Protein AF-A0A8D2CZ73-F1 (afdb_monomer)

Foldseek 3Di:
DDDDDDDDDDDDPDDDDPDPPPPPDCPDPPDDDDDPDDPVVVVVVVVQPPLNVQQVVVPHHDRCQPDPVNDDCVQDPDVPHSHHD

Structure (mmCIF, N/CA/C/O backbone):
data_AF-A0A8D2CZ73-F1
#
_entry.id   AF-A0A8D2CZ73-F1
#
loop_
_atom_site.group_PDB
_atom_site.id
_atom_site.type_symbol
_atom_site.label_atom_id
_atom_site.label_alt_id
_atom_site.label_comp_id
_atom_site.label_asym_id
_atom_site.label_entity_id
_atom_site.label_seq_id
_atom_site.pdbx_PDB_ins_code
_atom_site.Cartn_x
_atom_site.Cartn_y
_atom_site.Cartn_z
_atom_site.occupancy
_atom_site.B_iso_or_equiv
_atom_site.auth_seq_id
_atom_site.auth_comp_id
_atom_site.auth_asym_id
_atom_site.auth_atom_id
_atom_site.pdbx_PDB_model_num
ATOM 1 N N . MET A 1 1 ? -14.237 39.522 17.950 1.00 38.69 1 MET A N 1
ATOM 2 C CA . MET A 1 1 ? -12.902 40.021 17.551 1.00 38.69 1 MET A CA 1
ATOM 3 C C . MET A 1 1 ? -12.242 38.974 16.664 1.00 38.69 1 MET A C 1
ATOM 5 O O . MET A 1 1 ? -12.516 37.798 16.851 1.00 38.69 1 MET A O 1
ATOM 9 N 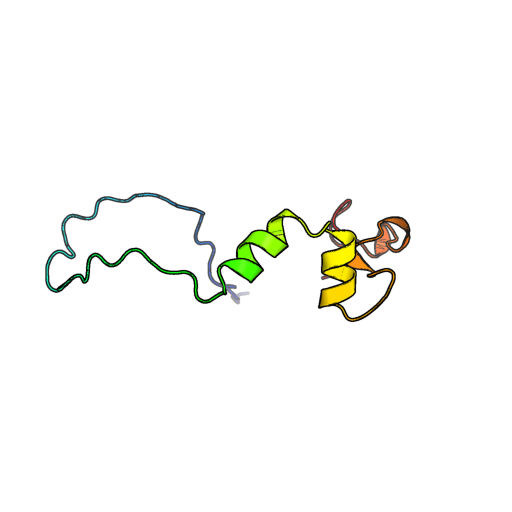N . ALA A 1 2 ? -11.525 39.423 15.635 1.00 44.41 2 ALA A N 1
ATOM 10 C CA . ALA A 1 2 ? -11.163 38.682 14.426 1.00 44.41 2 ALA A CA 1
ATOM 11 C C . ALA A 1 2 ? -9.874 37.837 14.515 1.00 44.41 2 ALA A C 1
ATOM 13 O O . ALA A 1 2 ? -9.082 38.030 15.431 1.00 44.41 2 ALA A O 1
ATOM 14 N N . ALA A 1 3 ? -9.702 37.008 13.468 1.00 42.53 3 ALA A N 1
ATOM 15 C CA . ALA A 1 3 ? -8.515 36.339 12.892 1.00 42.53 3 ALA A CA 1
ATOM 16 C C . ALA A 1 3 ? -8.759 34.814 12.816 1.00 42.53 3 ALA A C 1
ATOM 18 O O . ALA A 1 3 ? -8.900 34.162 13.836 1.00 42.53 3 ALA A O 1
ATOM 19 N N . GLY A 1 4 ? -8.930 34.156 11.667 1.00 46.41 4 GLY A N 1
ATOM 20 C CA . GLY A 1 4 ? -8.317 34.391 10.365 1.00 46.41 4 GLY A CA 1
ATOM 21 C C . GLY A 1 4 ? -7.159 33.413 10.170 1.00 46.41 4 GLY A C 1
ATOM 22 O O . GLY A 1 4 ? -6.012 33.826 10.256 1.00 46.41 4 GLY A O 1
ATOM 23 N N . VAL A 1 5 ? -7.452 32.132 9.911 1.00 44.25 5 VAL A N 1
ATOM 24 C CA . VAL A 1 5 ? -6.472 31.182 9.359 1.00 44.25 5 VAL A CA 1
ATOM 25 C C . VAL A 1 5 ? -7.189 30.304 8.331 1.00 44.25 5 VAL A C 1
ATOM 27 O O . VAL A 1 5 ? -8.009 29.462 8.684 1.00 44.25 5 VAL A O 1
ATOM 30 N N . LEU A 1 6 ? -6.925 30.548 7.046 1.00 48.06 6 LEU A N 1
ATOM 31 C CA . LEU A 1 6 ? -7.269 29.637 5.952 1.00 48.06 6 LEU A CA 1
ATOM 32 C C . LEU A 1 6 ? -6.209 28.526 5.895 1.00 48.06 6 LEU A C 1
ATOM 34 O O . LEU A 1 6 ? -5.042 28.847 5.664 1.00 48.06 6 LEU A O 1
ATOM 38 N N . PRO A 1 7 ? -6.579 27.238 5.942 1.00 44.12 7 PRO A N 1
ATOM 39 C CA . PRO A 1 7 ? -5.811 26.201 5.282 1.00 44.12 7 PRO A CA 1
ATOM 40 C C . PRO A 1 7 ? -6.315 26.087 3.845 1.00 44.12 7 PRO A C 1
ATOM 42 O O . PRO A 1 7 ? -7.503 25.906 3.570 1.00 44.12 7 PRO A O 1
ATOM 45 N N . GLN A 1 8 ? -5.373 26.273 2.932 1.00 44.38 8 GLN A N 1
ATOM 46 C CA . GLN A 1 8 ? -5.557 26.264 1.497 1.00 44.38 8 GLN A CA 1
ATOM 47 C C . GLN A 1 8 ? -6.065 24.915 0.976 1.00 44.38 8 GLN A C 1
ATOM 49 O O . GLN A 1 8 ? -5.752 23.851 1.503 1.00 44.38 8 GLN A O 1
ATOM 54 N N . ASN A 1 9 ? -6.710 25.013 -0.185 1.00 45.09 9 ASN A N 1
ATOM 55 C CA . ASN A 1 9 ? -6.721 23.986 -1.219 1.00 45.09 9 ASN A CA 1
ATOM 56 C C . ASN A 1 9 ? -7.732 22.839 -1.055 1.00 45.09 9 ASN A C 1
ATOM 58 O O . ASN A 1 9 ? -7.388 21.661 -1.018 1.00 45.09 9 ASN A O 1
ATOM 62 N N . LYS A 1 10 ? -9.023 23.189 -1.092 1.00 46.28 10 LYS A N 1
ATOM 63 C CA . LYS A 1 10 ? -10.016 22.317 -1.730 1.00 46.28 10 LYS A CA 1
ATOM 64 C C . LYS A 1 10 ? -9.977 22.572 -3.236 1.00 4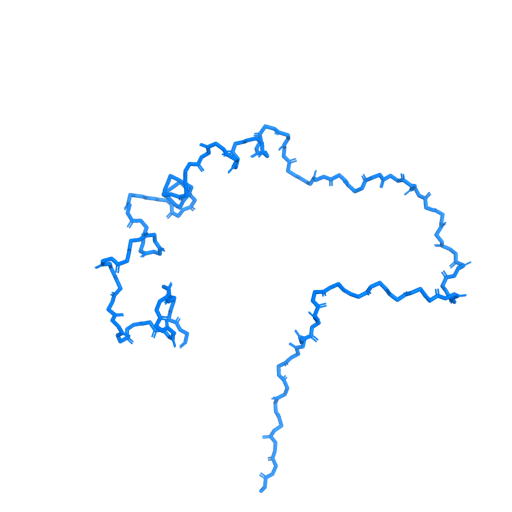6.28 10 LYS A C 1
ATOM 66 O O . LYS A 1 10 ? -10.649 23.487 -3.707 1.00 46.28 10 LYS A O 1
ATOM 71 N N . GLN A 1 11 ? -9.238 21.763 -3.990 1.00 34.66 11 GLN A N 1
ATOM 72 C CA . GLN A 1 11 ? -9.580 21.551 -5.395 1.00 34.66 11 GLN A CA 1
ATOM 73 C C . GLN A 1 11 ? -10.248 20.181 -5.559 1.00 34.66 11 GLN A C 1
ATOM 75 O O . GLN A 1 11 ? -9.657 19.163 -5.194 1.00 34.66 11 GLN A O 1
ATOM 80 N N . PRO A 1 12 ? -11.503 20.153 -6.045 1.00 47.00 12 PRO A N 1
ATOM 81 C CA . PRO A 1 12 ? -12.257 18.931 -6.235 1.00 47.00 12 PRO A CA 1
ATOM 82 C C . PRO A 1 12 ? -11.736 18.162 -7.450 1.00 47.00 12 PRO A C 1
ATOM 84 O O . PRO A 1 12 ? -11.313 18.730 -8.456 1.00 47.00 12 PRO A O 1
ATOM 87 N N . TYR A 1 13 ? -11.801 16.843 -7.324 1.00 43.97 13 TYR A N 1
ATOM 88 C CA . TYR A 1 13 ? -11.595 15.862 -8.378 1.00 43.97 13 TYR A CA 1
ATOM 89 C C . TYR A 1 13 ? -12.343 16.262 -9.665 1.00 43.97 13 TYR A C 1
ATOM 91 O O . TYR A 1 13 ? -13.568 16.279 -9.700 1.00 43.97 13 TYR A O 1
ATOM 99 N N . SER A 1 14 ? -11.555 16.595 -10.693 1.00 62.47 14 SER A N 1
ATOM 100 C CA . SER A 1 14 ? -11.876 16.652 -12.126 1.00 62.47 14 SER A CA 1
ATOM 101 C C . SER A 1 14 ? -13.187 17.343 -12.536 1.00 62.47 14 SER A C 1
ATOM 103 O O . SER A 1 14 ? -14.254 16.736 -12.567 1.00 62.47 14 SER A O 1
ATOM 105 N N . THR A 1 15 ? -13.086 18.589 -13.007 1.00 48.28 15 THR A N 1
ATOM 106 C CA . THR A 1 15 ? -14.074 19.168 -13.932 1.00 48.28 15 THR A CA 1
ATOM 107 C C . THR A 1 15 ? -13.373 19.602 -15.215 1.00 48.28 15 THR A C 1
ATOM 109 O O . THR A 1 15 ? -12.488 20.456 -15.215 1.00 48.28 15 THR A O 1
ATOM 112 N N . LEU A 1 16 ? -13.751 18.971 -16.328 1.00 62.78 16 LEU A N 1
ATOM 113 C CA . LEU A 1 16 ? -13.337 19.360 -17.672 1.00 62.78 16 LEU A CA 1
ATOM 114 C C . LEU A 1 16 ? -14.011 20.693 -18.021 1.00 62.78 16 LEU A C 1
ATOM 116 O O . LEU A 1 16 ? -15.171 20.719 -18.423 1.00 62.78 16 LEU A O 1
ATOM 120 N N . VAL A 1 17 ? -13.290 21.802 -17.858 1.00 47.59 17 VAL A N 1
ATOM 121 C CA . VAL A 1 17 ? -13.707 23.117 -18.359 1.00 47.59 17 VAL A CA 1
ATOM 122 C C . VAL A 1 17 ? -12.928 23.424 -19.633 1.00 47.59 17 VAL A C 1
ATOM 124 O O . VAL A 1 17 ? -11.735 23.727 -19.612 1.00 47.59 17 VAL A O 1
ATOM 127 N N . THR A 1 18 ? -13.631 23.347 -20.760 1.00 55.84 18 THR A N 1
ATOM 128 C CA . THR A 1 18 ? -13.176 23.786 -22.080 1.00 55.84 18 THR A CA 1
ATOM 129 C C . THR A 1 18 ? -12.952 25.299 -22.063 1.00 55.84 18 THR A C 1
ATOM 131 O O . THR A 1 18 ? -13.887 26.068 -22.267 1.00 55.84 18 THR A O 1
ATOM 134 N N . ASN A 1 19 ? -11.722 25.750 -21.805 1.00 47.28 19 ASN A N 1
ATOM 135 C CA . ASN A 1 19 ? -11.380 27.171 -21.859 1.00 47.28 19 ASN A CA 1
ATOM 136 C C . ASN A 1 19 ? -10.670 27.503 -23.181 1.00 47.28 19 ASN A C 1
ATOM 138 O O . ASN A 1 19 ? -9.549 27.079 -23.439 1.00 47.28 19 ASN A O 1
ATOM 142 N N . ARG A 1 20 ? -11.351 28.256 -24.046 1.00 56.44 20 ARG A N 1
ATOM 143 C CA . ARG A 1 20 ? -10.968 28.588 -25.431 1.00 56.44 20 ARG A CA 1
ATOM 144 C C . ARG A 1 20 ? -9.885 29.685 -25.531 1.00 56.44 20 ARG A C 1
ATOM 146 O O . ARG A 1 20 ? -9.784 30.334 -26.564 1.00 56.44 20 ARG A O 1
ATOM 153 N N . GLY A 1 21 ? -9.102 29.912 -24.470 1.00 46.66 21 GLY A N 1
ATOM 154 C CA . GLY A 1 21 ? -8.273 31.116 -24.290 1.00 46.66 21 GLY A CA 1
ATOM 155 C C . GLY A 1 21 ? -6.820 30.903 -23.848 1.00 46.66 21 GLY A C 1
ATOM 156 O O . GLY A 1 21 ? -6.181 31.869 -23.456 1.00 46.66 21 GLY A O 1
ATOM 157 N N . TYR A 1 22 ? -6.277 29.682 -23.906 1.00 51.66 22 TYR A N 1
ATOM 158 C CA . TYR A 1 22 ? -4.851 29.403 -23.627 1.00 51.66 22 TYR A CA 1
ATOM 159 C C . TYR A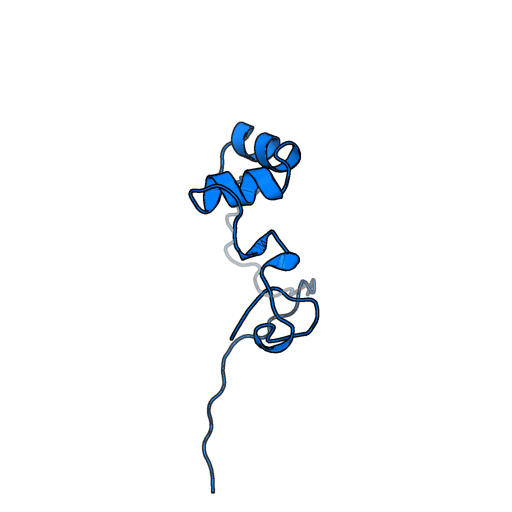 1 22 ? -4.100 28.843 -24.850 1.00 51.66 22 TYR A C 1
ATOM 161 O O . TYR A 1 22 ? -3.060 28.200 -24.730 1.00 51.66 22 TYR A O 1
ATOM 169 N N . ALA A 1 23 ? -4.627 29.062 -26.056 1.00 52.06 23 ALA A N 1
ATOM 170 C CA . ALA A 1 23 ? -4.127 28.468 -27.296 1.00 52.06 23 ALA A CA 1
ATOM 171 C C . ALA A 1 23 ? -2.914 29.203 -27.905 1.00 52.06 23 ALA A C 1
ATOM 173 O O . ALA A 1 23 ? -2.825 29.349 -29.121 1.00 52.06 23 ALA A O 1
ATOM 174 N N . ALA A 1 24 ? -1.966 29.659 -27.088 1.00 53.34 24 ALA A N 1
ATOM 175 C CA . ALA A 1 24 ? -0.698 30.177 -27.585 1.00 53.34 24 ALA A CA 1
ATOM 176 C C . ALA A 1 24 ? 0.445 29.590 -26.752 1.00 53.34 24 ALA A C 1
ATOM 178 O O . ALA A 1 24 ? 0.615 29.934 -25.589 1.00 53.34 24 ALA A O 1
ATOM 179 N N . ASN A 1 25 ? 1.236 28.722 -27.389 1.00 56.91 25 ASN A N 1
ATOM 180 C CA . ASN A 1 25 ? 2.476 28.120 -26.881 1.00 56.91 25 ASN A CA 1
ATOM 181 C C . ASN A 1 25 ? 2.384 26.769 -26.137 1.00 56.91 25 ASN A C 1
ATOM 183 O O . ASN A 1 25 ? 3.118 26.510 -25.192 1.00 56.91 25 ASN A O 1
ATOM 187 N N . MET A 1 26 ? 1.567 25.838 -26.630 1.00 57.53 26 MET A N 1
ATOM 188 C CA . MET A 1 26 ? 1.887 24.412 -26.486 1.00 57.53 26 MET A CA 1
ATOM 189 C C . MET A 1 26 ? 2.542 23.967 -27.791 1.00 57.53 26 MET A C 1
ATOM 191 O O . MET A 1 26 ? 1.862 23.507 -28.707 1.00 57.53 26 MET A O 1
ATOM 195 N N . LYS A 1 27 ? 3.872 24.073 -27.894 1.00 58.12 27 LYS A N 1
ATOM 196 C CA . LYS A 1 27 ? 4.623 23.204 -28.813 1.00 58.12 27 LYS A CA 1
ATOM 197 C C . LYS A 1 27 ? 4.593 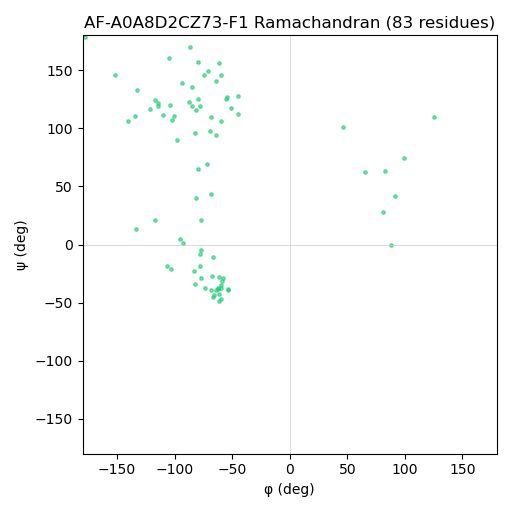21.808 -28.188 1.00 58.12 27 LYS A C 1
ATOM 199 O O . LYS A 1 27 ? 5.549 21.358 -27.569 1.00 58.12 27 LYS A O 1
ATOM 204 N N . GLY A 1 28 ? 3.399 21.221 -28.195 1.00 58.66 28 GLY A N 1
ATOM 205 C CA . GLY A 1 28 ? 3.080 20.011 -27.473 1.00 58.66 28 GLY A CA 1
ATOM 206 C C . GLY A 1 28 ? 3.837 18.873 -28.116 1.00 58.66 28 GLY A C 1
ATOM 207 O O . GLY A 1 28 ? 3.483 18.441 -29.210 1.00 58.66 28 GLY A O 1
ATOM 208 N N . ASN A 1 29 ? 4.844 18.352 -27.420 1.00 64.25 29 ASN A N 1
ATOM 209 C CA . ASN A 1 29 ? 5.091 16.932 -27.558 1.00 64.25 29 ASN A CA 1
ATOM 210 C C . ASN A 1 29 ? 3.786 16.288 -27.086 1.00 64.25 29 ASN A C 1
ATOM 212 O O . ASN A 1 29 ? 3.468 16.325 -25.897 1.00 64.25 29 ASN A O 1
ATOM 216 N N . SER A 1 30 ? 2.986 15.769 -28.016 1.00 67.75 30 SER A N 1
ATOM 217 C CA . SER A 1 30 ? 1.814 14.931 -27.741 1.00 67.75 30 SER A CA 1
ATOM 218 C C . SER A 1 30 ? 2.269 13.578 -27.183 1.00 67.75 30 SER A C 1
ATOM 220 O O . SER A 1 30 ? 1.845 12.513 -27.629 1.00 67.75 30 SER A O 1
ATOM 222 N N . GLU A 1 31 ? 3.232 13.612 -26.272 1.00 73.62 31 GLU A N 1
ATOM 223 C CA . GLU A 1 31 ? 3.850 12.456 -25.683 1.00 73.62 31 GLU A CA 1
ATOM 224 C C . GLU A 1 31 ? 2.966 12.042 -24.521 1.00 73.62 31 GLU A C 1
ATOM 226 O O . GLU A 1 31 ? 2.682 12.810 -23.597 1.00 73.62 31 GLU A O 1
ATOM 231 N N . ARG A 1 32 ? 2.456 10.818 -24.619 1.00 83.31 32 ARG A N 1
ATOM 232 C CA . ARG A 1 32 ? 1.606 10.232 -23.594 1.00 83.31 32 ARG A CA 1
ATOM 233 C C . ARG A 1 32 ? 2.347 10.310 -22.255 1.00 83.31 32 ARG A C 1
ATOM 235 O O . ARG A 1 32 ? 3.468 9.805 -22.196 1.00 83.31 32 ARG A O 1
ATOM 242 N N . PRO A 1 33 ? 1.747 10.877 -21.189 1.00 85.88 33 PRO A N 1
ATOM 243 C CA . PRO A 1 33 ? 2.389 10.934 -19.884 1.00 85.88 33 PRO A CA 1
ATOM 244 C C . PRO A 1 33 ? 2.880 9.541 -19.489 1.00 85.88 33 PRO A C 1
ATOM 246 O O . PRO A 1 33 ? 2.089 8.596 -19.397 1.00 85.88 33 PRO A O 1
ATOM 249 N N . THR A 1 34 ? 4.194 9.391 -19.323 1.00 86.81 34 THR A N 1
ATOM 250 C CA . THR A 1 34 ? 4.796 8.117 -18.940 1.00 86.81 34 THR A CA 1
ATOM 251 C C . THR A 1 34 ? 4.952 8.054 -17.423 1.00 86.81 34 THR A C 1
ATOM 253 O O . THR A 1 34 ? 5.321 9.046 -16.784 1.00 86.81 34 THR A O 1
ATOM 256 N N . PRO A 1 35 ? 4.659 6.897 -16.805 1.00 88.00 35 PRO A N 1
ATOM 257 C CA . PRO A 1 35 ? 4.880 6.731 -15.380 1.00 88.00 35 PRO A CA 1
ATOM 258 C C . PRO A 1 35 ? 6.375 6.825 -15.059 1.00 88.00 35 PRO A C 1
ATOM 260 O O . PRO A 1 35 ? 7.208 6.2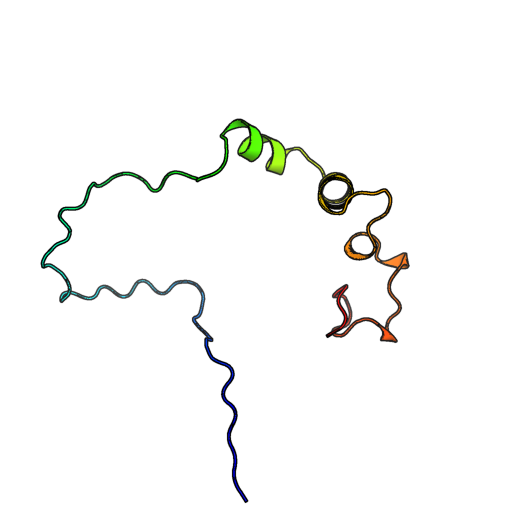80 -15.779 1.00 88.00 35 PRO A O 1
ATOM 263 N N . LYS A 1 36 ? 6.713 7.475 -13.940 1.00 92.06 36 LYS A N 1
ATOM 264 C CA . LYS A 1 36 ? 8.096 7.569 -13.433 1.00 92.06 36 LYS A CA 1
ATOM 265 C C . LYS A 1 36 ? 8.584 6.289 -12.741 1.00 92.06 36 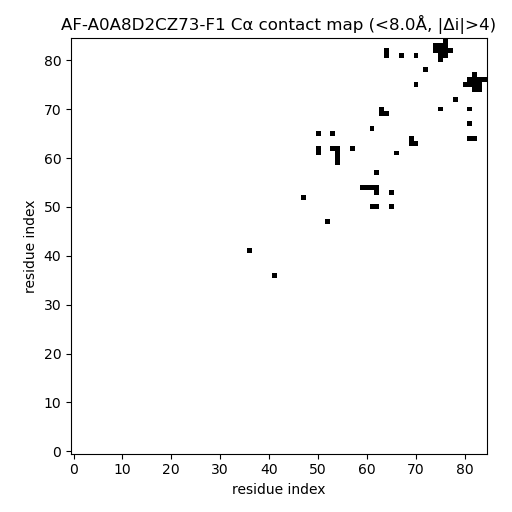LYS A C 1
ATOM 267 O O . LYS A 1 36 ? 9.736 6.209 -12.336 1.00 92.06 36 LYS A O 1
ATOM 272 N N . TYR A 1 37 ? 7.710 5.300 -12.591 1.00 90.12 37 TYR A N 1
ATOM 273 C CA . TYR A 1 37 ? 8.003 4.003 -11.990 1.00 90.12 37 TYR A CA 1
ATOM 274 C C . TYR A 1 37 ? 8.117 2.906 -13.055 1.00 90.12 37 TYR A C 1
ATOM 276 O O . TYR A 1 37 ? 7.628 3.031 -14.179 1.00 90.12 37 TYR A O 1
ATOM 284 N N . THR A 1 38 ? 8.763 1.799 -12.692 1.00 95.50 38 THR A N 1
ATOM 285 C CA . THR A 1 38 ? 9.045 0.698 -13.618 1.00 95.50 38 THR A CA 1
ATOM 286 C C . THR A 1 38 ? 7.779 -0.072 -14.003 1.00 95.50 38 THR A C 1
ATOM 288 O O . THR A 1 38 ? 6.848 -0.221 -13.208 1.00 95.50 38 THR A O 1
ATOM 291 N N . LYS A 1 39 ? 7.758 -0.627 -15.224 1.00 93.94 39 LYS A N 1
ATOM 292 C CA . LYS A 1 39 ? 6.658 -1.490 -15.698 1.00 93.94 39 LYS A CA 1
ATOM 293 C C . LYS A 1 39 ? 6.476 -2.731 -14.823 1.00 93.94 39 LYS A C 1
ATOM 295 O O . LYS A 1 39 ? 5.348 -3.132 -14.559 1.00 93.94 39 LYS A O 1
ATOM 300 N N . VAL A 1 40 ? 7.582 -3.305 -14.350 1.00 95.81 40 VAL A N 1
ATOM 301 C CA . VAL A 1 40 ? 7.566 -4.450 -13.431 1.00 95.81 40 VAL A CA 1
ATOM 302 C C . VAL A 1 40 ? 6.992 -4.043 -12.075 1.00 95.81 40 VAL A C 1
ATOM 304 O O . VAL A 1 40 ? 6.105 -4.724 -11.571 1.00 95.81 40 VAL A O 1
ATOM 307 N N . GLY A 1 41 ? 7.416 -2.900 -11.523 1.00 93.62 41 GLY A N 1
ATOM 308 C CA . GLY A 1 41 ? 6.877 -2.382 -10.264 1.00 93.62 41 GLY A CA 1
ATOM 309 C C . GLY A 1 41 ? 5.375 -2.113 -10.342 1.00 93.62 41 GLY A C 1
ATOM 310 O O . GLY A 1 41 ? 4.651 -2.378 -9.389 1.00 93.62 41 GLY A O 1
ATOM 311 N N . GLU A 1 42 ? 4.888 -1.673 -11.501 1.00 93.25 42 GLU A N 1
ATOM 312 C CA . GLU A 1 42 ? 3.456 -1.481 -11.717 1.00 93.25 42 GLU A CA 1
ATOM 313 C C . GLU A 1 42 ? 2.669 -2.788 -11.694 1.00 93.25 42 GLU A C 1
ATOM 315 O O . GLU A 1 42 ? 1.633 -2.882 -11.040 1.00 93.25 42 GLU A O 1
ATOM 320 N N . ARG A 1 43 ? 3.176 -3.838 -12.345 1.00 94.69 43 ARG A N 1
ATOM 321 C CA . ARG A 1 43 ? 2.557 -5.167 -12.254 1.00 94.69 43 ARG A CA 1
ATOM 322 C C . ARG A 1 43 ? 2.584 -5.704 -10.831 1.00 94.69 43 ARG A C 1
ATOM 324 O O . ARG A 1 43 ? 1.602 -6.292 -10.390 1.00 94.69 43 ARG A O 1
ATOM 331 N N . LEU A 1 44 ? 3.664 -5.437 -10.105 1.00 93.62 44 LEU A N 1
ATOM 332 C CA . LEU A 1 44 ? 3.842 -5.910 -8.743 1.00 93.62 44 LEU A CA 1
ATOM 333 C C . LEU A 1 44 ? 2.778 -5.347 -7.781 1.00 93.62 44 LEU A C 1
ATOM 335 O O . LEU A 1 44 ? 2.243 -6.090 -6.964 1.00 93.62 44 LEU A O 1
ATOM 339 N N . ARG A 1 45 ? 2.386 -4.076 -7.932 1.00 90.75 45 ARG A N 1
ATOM 340 C CA . ARG A 1 45 ? 1.322 -3.451 -7.116 1.00 90.75 45 ARG A CA 1
ATOM 341 C C . ARG A 1 45 ? -0.028 -4.160 -7.200 1.00 90.75 45 ARG A C 1
ATOM 343 O O . ARG A 1 45 ? -0.795 -4.098 -6.251 1.00 90.75 45 ARG A O 1
ATOM 350 N N . HIS A 1 46 ? -0.312 -4.814 -8.322 1.00 91.94 46 HIS A N 1
ATOM 351 C CA . HIS A 1 46 ? -1.581 -5.508 -8.533 1.00 91.94 46 HIS A CA 1
ATOM 352 C C . HIS A 1 46 ? -1.595 -6.917 -7.932 1.00 91.94 46 HIS A C 1
ATOM 354 O O . HIS A 1 46 ? -2.667 -7.462 -7.693 1.00 91.94 46 HIS A O 1
ATOM 360 N N . VAL A 1 47 ? -0.421 -7.520 -7.722 1.00 94.56 47 VAL A N 1
ATOM 361 C CA . VAL A 1 47 ? -0.298 -8.910 -7.254 1.00 94.56 47 VAL A CA 1
ATOM 362 C C . VAL A 1 47 ? 0.152 -9.014 -5.801 1.00 94.56 47 VAL A C 1
ATOM 364 O O . VAL A 1 47 ? -0.044 -10.062 -5.197 1.00 94.56 47 VAL A O 1
ATOM 367 N N . ILE A 1 48 ? 0.744 -7.959 -5.226 1.00 91.38 48 ILE A N 1
ATOM 368 C CA . ILE A 1 48 ? 1.096 -7.929 -3.805 1.00 91.38 48 ILE A CA 1
ATOM 369 C C . ILE A 1 48 ? -0.170 -7.652 -2.980 1.00 91.38 48 ILE A C 1
ATOM 371 O O . ILE A 1 48 ? -0.749 -6.571 -3.103 1.00 91.38 48 ILE A O 1
ATOM 375 N N . PRO A 1 49 ? -0.578 -8.572 -2.087 1.00 90.19 49 PRO A N 1
ATOM 376 C CA . PRO A 1 49 ? -1.668 -8.322 -1.150 1.00 90.19 49 PRO A CA 1
ATOM 377 C C . PRO A 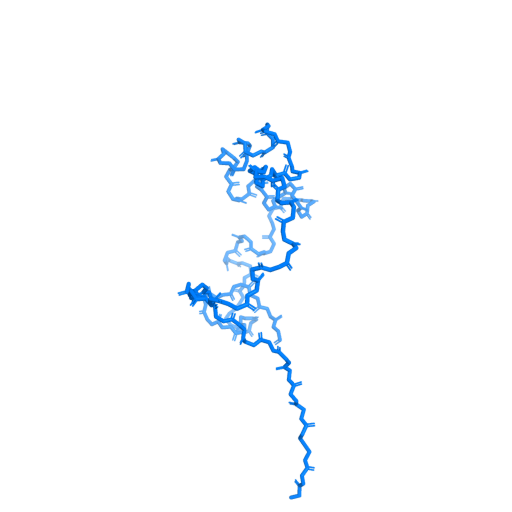1 49 ? -1.371 -7.125 -0.239 1.00 90.19 49 PRO A C 1
ATOM 379 O O . PRO A 1 49 ? -0.232 -6.931 0.184 1.00 90.19 49 PRO A O 1
ATOM 382 N N . GLY A 1 50 ? -2.400 -6.361 0.140 1.00 85.50 50 GLY A N 1
ATOM 383 C CA . GLY A 1 50 ? -2.234 -5.132 0.932 1.00 85.50 50 GLY A CA 1
ATOM 384 C C . GLY A 1 50 ? -1.430 -5.311 2.229 1.00 85.50 50 GLY A C 1
ATOM 385 O O . GLY A 1 50 ? -0.579 -4.480 2.543 1.00 85.50 50 GLY A O 1
ATOM 386 N N . HIS A 1 51 ? -1.619 -6.430 2.933 1.00 82.56 51 HIS A N 1
ATOM 387 C CA . HIS A 1 51 ? -0.867 -6.746 4.152 1.00 82.56 51 HIS A CA 1
ATOM 388 C C . HIS A 1 51 ? 0.633 -6.944 3.912 1.00 82.56 51 HIS A C 1
ATOM 390 O O . HIS A 1 51 ? 1.480 -6.464 4.670 1.00 82.56 51 HIS A O 1
ATOM 396 N N . MET A 1 52 ? 0.978 -7.593 2.799 1.00 87.94 52 MET A N 1
ATOM 397 C CA . MET A 1 52 ? 2.363 -7.769 2.372 1.00 87.94 52 MET A CA 1
ATOM 398 C C . MET A 1 52 ? 2.963 -6.428 1.950 1.00 87.94 52 MET A C 1
ATOM 400 O O . MET A 1 52 ? 4.099 -6.132 2.309 1.00 87.94 52 MET A O 1
ATOM 404 N N . ALA A 1 53 ? 2.189 -5.582 1.263 1.00 89.31 53 ALA A N 1
ATOM 405 C CA . ALA A 1 53 ? 2.630 -4.246 0.874 1.00 89.31 53 ALA A CA 1
ATOM 406 C C . ALA A 1 53 ? 2.950 -3.362 2.095 1.00 89.31 53 ALA A C 1
ATOM 408 O O . ALA A 1 53 ? 4.039 -2.793 2.139 1.00 89.31 53 ALA A O 1
ATOM 409 N N . CYS A 1 54 ? 2.064 -3.289 3.103 1.00 85.62 54 CYS A N 1
ATOM 410 C CA . CYS A 1 54 ? 2.327 -2.546 4.354 1.00 85.62 54 CYS A CA 1
ATOM 411 C C . CYS A 1 54 ? 3.559 -3.112 5.055 1.00 85.62 54 CYS A C 1
ATOM 413 O O . CYS A 1 54 ? 4.453 -2.365 5.432 1.00 85.62 54 CYS A O 1
ATOM 415 N N . SER A 1 55 ? 3.649 -4.439 5.173 1.00 84.69 55 SER A N 1
ATOM 416 C CA . SER A 1 55 ? 4.763 -5.092 5.863 1.00 84.69 55 SER A CA 1
ATOM 417 C C . SER A 1 55 ? 6.117 -4.796 5.204 1.00 84.69 55 SER A C 1
ATOM 419 O O . SER A 1 55 ? 7.098 -4.496 5.886 1.00 84.69 55 SER A O 1
ATOM 421 N N . MET A 1 56 ? 6.169 -4.823 3.870 1.00 85.62 56 MET A N 1
ATOM 422 C CA . MET A 1 56 ? 7.384 -4.530 3.107 1.00 85.62 56 MET A CA 1
ATOM 423 C C . MET A 1 56 ? 7.731 -3.037 3.092 1.00 85.62 56 MET A C 1
ATOM 425 O O . MET A 1 56 ? 8.908 -2.693 3.146 1.00 85.62 56 MET A O 1
ATOM 429 N N . ALA A 1 57 ? 6.736 -2.148 3.021 1.00 86.25 57 ALA A N 1
ATOM 430 C CA . ALA A 1 57 ? 6.956 -0.703 2.939 1.00 86.25 57 ALA A CA 1
ATOM 431 C C . ALA A 1 57 ? 7.213 -0.047 4.306 1.00 86.25 57 ALA A C 1
ATOM 433 O O . ALA A 1 57 ? 7.986 0.902 4.396 1.00 86.25 57 ALA A O 1
ATOM 434 N N . CYS A 1 58 ? 6.586 -0.551 5.370 1.00 83.56 58 CYS A N 1
ATOM 435 C CA . CYS A 1 58 ? 6.729 -0.044 6.736 1.00 83.56 58 CYS A CA 1
ATOM 436 C C . CYS A 1 58 ? 7.819 -0.769 7.543 1.00 83.56 58 CYS A C 1
ATOM 438 O O . CYS A 1 58 ? 8.028 -0.437 8.708 1.00 83.56 58 CYS A O 1
ATOM 440 N N . GLY A 1 59 ? 8.521 -1.736 6.940 1.00 72.12 59 GLY A N 1
ATOM 441 C CA . GLY A 1 59 ? 9.737 -2.327 7.502 1.00 72.12 59 GLY A CA 1
ATOM 442 C C . GLY A 1 59 ? 9.528 -3.402 8.573 1.00 72.12 59 GLY A C 1
ATOM 443 O O . GLY A 1 59 ? 10.395 -3.570 9.428 1.00 72.12 59 GLY A O 1
ATOM 444 N N . GLY A 1 60 ? 8.419 -4.149 8.570 1.00 72.69 60 GLY A N 1
ATOM 445 C CA . GLY A 1 60 ? 8.214 -5.180 9.592 1.00 72.69 60 GLY A CA 1
ATOM 446 C C . GLY A 1 60 ? 6.941 -6.011 9.469 1.00 72.69 60 GLY A C 1
ATOM 447 O O . GLY A 1 60 ? 6.120 -5.809 8.583 1.00 72.69 60 GLY A O 1
ATOM 448 N N . LYS A 1 61 ? 6.777 -6.969 10.389 1.00 71.00 61 LYS A N 1
ATOM 449 C CA . LYS A 1 61 ? 5.582 -7.820 10.500 1.00 71.00 61 LYS A CA 1
ATOM 450 C C . LYS A 1 61 ? 4.512 -7.107 11.338 1.00 71.00 61 LYS A C 1
ATOM 452 O O . LYS A 1 61 ? 4.825 -6.596 12.410 1.00 71.00 61 LYS A O 1
ATOM 457 N N . ALA A 1 62 ? 3.258 -7.146 10.883 1.00 73.25 62 ALA A N 1
ATOM 458 C CA . ALA A 1 62 ? 2.079 -6.623 11.588 1.00 73.25 62 ALA A CA 1
ATOM 459 C C . ALA A 1 62 ? 2.065 -5.091 11.794 1.00 73.25 62 ALA A C 1
ATOM 461 O O . ALA A 1 62 ? 2.029 -4.580 12.917 1.00 73.25 62 ALA A O 1
ATOM 462 N N . CYS A 1 63 ? 2.049 -4.377 10.668 1.00 82.75 63 CYS A N 1
ATOM 463 C CA . CYS A 1 63 ? 1.829 -2.934 10.540 1.00 82.75 63 CYS A CA 1
ATOM 464 C C . CYS A 1 63 ? 0.634 -2.466 11.414 1.00 82.75 63 CYS A C 1
ATOM 466 O O . CYS A 1 63 ? -0.460 -3.020 11.292 1.00 82.75 63 CYS A O 1
ATOM 468 N N . LYS A 1 64 ? 0.794 -1.438 12.276 1.00 81.31 64 LYS A N 1
ATOM 469 C CA . LYS A 1 64 ? -0.317 -0.904 13.116 1.00 81.31 64 LYS A CA 1
ATOM 470 C C . LYS A 1 64 ? -1.540 -0.540 12.265 1.00 81.31 64 LYS A C 1
ATOM 472 O O . LYS A 1 64 ? -2.666 -0.794 12.670 1.00 81.31 64 LYS A O 1
ATOM 477 N N . TYR A 1 65 ? -1.309 0.031 11.085 1.00 81.75 65 TYR A N 1
ATOM 478 C CA . TYR A 1 65 ? -2.346 0.533 10.176 1.00 81.75 65 TYR A CA 1
ATOM 479 C C . TYR A 1 65 ? -3.074 -0.548 9.372 1.00 81.75 65 TYR A C 1
ATOM 481 O O . TYR A 1 65 ? -4.049 -0.256 8.691 1.00 81.75 65 TYR A O 1
ATOM 489 N N . GLU A 1 66 ? -2.605 -1.789 9.433 1.00 81.44 66 GLU A N 1
ATOM 490 C CA . GLU A 1 66 ? -3.161 -2.898 8.658 1.00 81.44 66 GLU A CA 1
ATOM 491 C C . GLU A 1 66 ? -4.049 -3.814 9.513 1.00 81.44 66 GLU A C 1
ATOM 493 O O . GLU A 1 66 ? -4.905 -4.515 8.983 1.00 81.44 66 GLU A O 1
ATOM 498 N N . ASN A 1 67 ? -3.884 -3.787 10.841 1.00 81.56 67 ASN A N 1
ATOM 499 C CA . ASN A 1 67 ? -4.631 -4.644 11.754 1.00 81.56 67 ASN A CA 1
ATOM 500 C C . ASN A 1 67 ? -5.650 -3.840 12.589 1.00 81.56 67 ASN A C 1
ATOM 502 O O . ASN A 1 67 ? -5.240 -3.116 13.502 1.00 81.56 67 ASN A O 1
ATOM 506 N N . PRO A 1 68 ? -6.965 -4.029 12.367 1.00 80.94 68 PRO A N 1
ATOM 507 C CA . PRO A 1 68 ? -8.019 -3.364 13.135 1.00 80.94 68 PRO A CA 1
ATOM 508 C C . PRO A 1 68 ? -7.951 -3.666 14.636 1.00 80.94 68 PRO A C 1
ATOM 510 O O . PRO A 1 68 ? -8.270 -2.811 15.452 1.00 80.94 68 PRO A O 1
ATOM 513 N N . ALA A 1 69 ? -7.474 -4.856 15.020 1.00 83.75 69 ALA A N 1
ATOM 514 C CA . ALA A 1 69 ? -7.356 -5.261 16.421 1.00 83.75 69 ALA A CA 1
ATOM 515 C C . ALA A 1 69 ? -6.312 -4.446 17.208 1.00 83.75 69 ALA A C 1
ATOM 517 O O . ALA A 1 69 ? -6.233 -4.564 18.426 1.00 83.75 69 ALA A O 1
ATOM 518 N N . ARG A 1 70 ? -5.488 -3.637 16.525 1.00 83.44 70 ARG A N 1
ATOM 519 C CA . ARG A 1 70 ? -4.484 -2.757 17.144 1.00 83.44 70 ARG A CA 1
ATOM 520 C C . ARG A 1 70 ? -4.975 -1.324 17.351 1.00 83.44 70 ARG A C 1
ATOM 522 O O . ARG A 1 70 ? -4.173 -0.481 17.747 1.00 83.44 70 ARG A O 1
ATOM 529 N N . TRP A 1 71 ? -6.246 -1.051 17.060 1.00 87.50 71 TRP A N 1
ATOM 530 C CA . TRP A 1 71 ? -6.869 0.256 17.234 1.00 87.50 71 TRP A CA 1
ATOM 531 C C . TRP A 1 71 ? -7.986 0.181 18.259 1.00 87.50 71 TRP A C 1
ATOM 533 O O . TRP A 1 71 ? -8.941 -0.575 18.095 1.00 87.50 71 TRP A O 1
ATOM 543 N N . SER A 1 72 ? -7.897 1.015 19.289 1.00 87.50 72 SER A N 1
ATOM 544 C CA . SER A 1 72 ? -9.036 1.288 20.163 1.00 87.50 72 SER A CA 1
ATOM 545 C C . SER A 1 72 ? -9.986 2.309 19.522 1.00 87.50 72 SER A C 1
ATOM 547 O O . SER A 1 72 ? -9.581 3.092 18.661 1.00 87.50 72 SER A O 1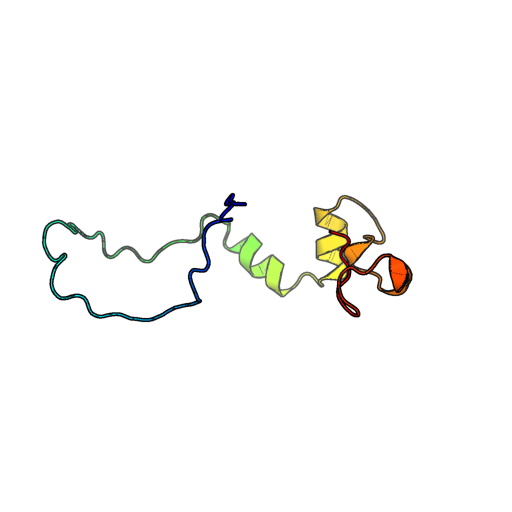
ATOM 549 N N . GLU A 1 73 ? -11.262 2.326 19.927 1.00 84.88 73 GLU A N 1
ATOM 550 C CA . GLU A 1 73 ? -12.219 3.333 19.429 1.00 84.88 73 GLU A CA 1
ATOM 551 C C . GLU A 1 73 ? -11.806 4.764 19.798 1.00 84.88 73 GLU A C 1
ATOM 553 O O . GLU A 1 73 ? -12.137 5.701 19.080 1.00 84.88 73 GLU A O 1
ATOM 558 N N . GLN A 1 74 ? -11.083 4.934 20.906 1.00 85.94 74 GLN A N 1
ATOM 559 C CA . GLN A 1 74 ? -10.630 6.229 21.410 1.00 85.94 74 GLN A CA 1
ATOM 560 C C . GLN A 1 74 ? -9.431 6.775 20.624 1.00 85.94 74 GLN A C 1
ATOM 562 O O . GLN A 1 74 ? -9.261 7.986 20.531 1.00 85.94 74 GLN A O 1
ATOM 567 N N . GLU A 1 75 ? -8.600 5.895 20.058 1.00 85.75 75 GLU A N 1
ATOM 568 C CA . GLU A 1 75 ? -7.469 6.281 19.203 1.00 85.75 75 GLU A CA 1
ATOM 569 C C . GLU A 1 75 ? -7.895 6.659 17.778 1.00 85.75 75 GLU A C 1
ATOM 571 O O . GLU A 1 75 ? -7.120 7.282 17.051 1.00 85.75 75 GLU A O 1
ATOM 576 N N . GLN A 1 76 ? -9.094 6.257 17.353 1.00 88.56 76 GLN A N 1
ATOM 577 C CA . GLN A 1 76 ? -9.598 6.530 16.012 1.00 88.56 76 GLN A CA 1
ATOM 578 C C . GLN A 1 76 ? -10.167 7.945 15.941 1.00 88.56 76 GLN A C 1
ATOM 580 O O . GLN A 1 76 ? -11.192 8.251 16.548 1.00 88.56 76 GLN A O 1
ATOM 585 N N . ALA A 1 77 ? -9.546 8.799 15.132 1.00 86.56 77 ALA A N 1
ATOM 586 C CA . ALA A 1 77 ? -10.036 10.155 14.925 1.00 86.56 77 ALA A CA 1
ATOM 587 C C . ALA A 1 77 ? -11.388 10.189 14.180 1.00 86.56 77 ALA A C 1
ATOM 589 O O . ALA A 1 77 ? -12.196 11.093 14.387 1.00 86.56 77 ALA A O 1
ATOM 590 N N . ILE A 1 78 ? -11.670 9.165 13.363 1.00 87.19 78 IL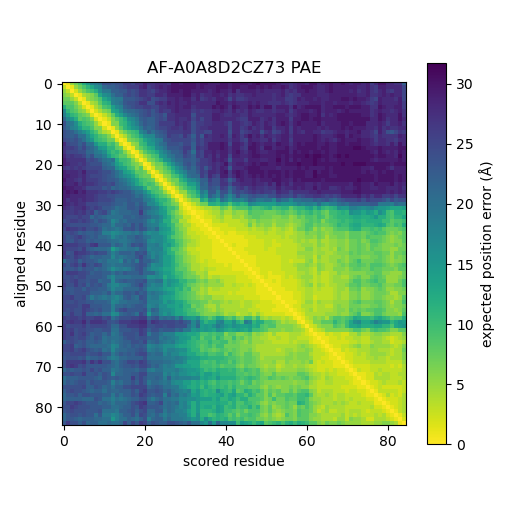E A N 1
ATOM 591 C CA . ILE A 1 78 ? -13.005 8.836 12.843 1.00 87.19 78 ILE A CA 1
ATOM 592 C C . ILE A 1 78 ? -13.232 7.339 13.028 1.00 87.19 78 ILE A C 1
ATOM 594 O O . ILE A 1 78 ? -12.381 6.537 12.645 1.00 87.19 78 ILE A O 1
ATOM 598 N N . LYS A 1 79 ? -14.403 6.953 13.551 1.00 84.25 79 LYS A N 1
ATOM 599 C CA . LYS A 1 79 ? -14.777 5.540 13.703 1.00 84.25 79 LYS A CA 1
ATOM 600 C C . LYS A 1 79 ? -14.696 4.803 12.361 1.00 84.25 79 LYS A C 1
ATOM 602 O O . LYS A 1 79 ? -15.324 5.210 11.387 1.00 84.25 79 LYS A O 1
ATOM 607 N N . GLY A 1 80 ? -13.937 3.711 12.330 1.00 82.25 80 GLY A N 1
ATOM 608 C CA . GLY A 1 80 ? -13.674 2.912 11.131 1.00 82.25 80 GLY A CA 1
ATOM 609 C C . GLY A 1 80 ? -12.471 3.376 10.304 1.00 82.25 80 GLY A C 1
ATOM 610 O O . GLY A 1 80 ? -12.160 2.744 9.297 1.00 82.25 80 GLY A O 1
ATOM 611 N N . VAL A 1 81 ? -11.774 4.440 10.718 1.00 84.19 81 VAL A N 1
ATOM 612 C CA . VAL A 1 81 ? -10.537 4.914 10.086 1.00 84.19 81 VAL A CA 1
ATOM 613 C C . VAL A 1 81 ? -9.376 4.754 11.064 1.00 84.19 81 VAL A C 1
ATOM 615 O O . VAL A 1 81 ? -9.372 5.307 12.161 1.00 84.19 81 VAL A O 1
ATOM 618 N N . TYR A 1 82 ? -8.361 3.999 10.651 1.00 86.31 82 TYR A N 1
ATOM 619 C CA . TYR A 1 82 ? -7.174 3.685 11.448 1.00 86.31 82 TYR A CA 1
ATOM 620 C C . TYR A 1 82 ? -6.166 4.847 11.439 1.00 86.31 82 TYR A C 1
ATOM 622 O O . TYR A 1 82 ? -5.080 4.734 10.874 1.00 86.31 82 TYR A O 1
ATOM 630 N N . SER A 1 83 ? -6.529 5.996 12.012 1.00 80.31 83 SER A N 1
ATOM 631 C CA . SER A 1 83 ? -5.649 7.169 12.122 1.00 80.31 83 SER A CA 1
ATOM 632 C C . SER A 1 83 ? -5.985 8.040 13.333 1.00 80.31 83 SER A C 1
ATOM 634 O O . SER A 1 83 ? -7.158 8.213 13.652 1.00 80.31 83 SER A O 1
ATOM 636 N N . SER A 1 84 ? -4.962 8.647 13.939 1.00 81.81 84 SER A N 1
ATOM 637 C CA . SER A 1 84 ? -5.057 9.638 15.019 1.00 81.81 84 SER A CA 1
ATOM 638 C C . SER A 1 84 ? -4.531 10.987 14.506 1.00 81.81 84 SER A C 1
ATOM 640 O O . SER A 1 84 ? -3.365 11.040 14.107 1.00 81.81 84 SER A O 1
ATOM 642 N N . TRP A 1 85 ? -5.345 12.046 14.478 1.00 81.25 85 TRP A N 1
ATOM 643 C CA . TRP A 1 85 ? -4.917 13.412 14.130 1.00 81.25 85 TRP A CA 1
ATOM 644 C C . TRP A 1 85 ? -5.279 14.408 15.224 1.00 81.25 85 TRP A C 1
ATOM 646 O O . TRP A 1 85 ? -6.278 14.156 15.935 1.00 81.25 85 TRP A O 1
#

Radius of gyration: 21.66 Å; Cα contacts (8 Å, |Δi|>4): 33; chains: 1; bounding box: 24×49×50 Å

Secondary structure (DSSP, 8-state):
-----PPP----S------TT--S------PPPPPSS-HHHHHHHHHS-HHHHHHHHTTSSS-TTT-GGG--TTT-SBTTB----

pLDDT: mean 73.27, std 18.02, range [34.66, 95.81]

Sequence (85 aa):
MAAGVLPQNKQPYSTLVTNRGYAANMKGNSERPTPKYTKVGERLRHVIPGHMACSMACGGKACKYENPARWSEQEQAIKGVYSSW

Solvent-accessible surface area (backbone atoms only — not comparable to full-atom values): 6135 Å² total; per-residue (Å²): 138,89,84,92,82,85,82,82,81,92,75,77,88,82,76,94,72,90,69,95,78,72,92,74,84,74,87,64,74,87,64,75,89,72,75,95,63,55,74,66,59,56,56,45,64,78,71,50,51,70,68,57,47,46,20,67,75,73,72,44,86,81,43,67,78,74,40,72,92,73,56,55,78,86,57,26,67,44,89,96,42,85,46,73,124

Organism: Sciurus vulgaris (NCBI:txid55149)

Mean predicted aligned error: 15.85 Å